Protein AF-A0A354GS03-F1 (afdb_monomer_lite)

Secondary structure (DSSP, 8-state):
-----S----------HHHHHHHHHHHHHTT--S-----HHHHGGG--S--EEEEETT--HHHHHHHHHHHHHTTS---EEEEESSS-TTS---EEE-GGGHHHHHHHHTT--

Structure (mmCIF, N/CA/C/O backbone):
data_AF-A0A354GS03-F1
#
_entry.id   AF-A0A354GS03-F1
#
loop_
_atom_site.group_PDB
_atom_site.id
_atom_site.type_symbol
_atom_site.label_atom_id
_atom_site.label_alt_id
_atom_site.label_comp_id
_atom_site.label_asym_id
_atom_site.label_entity_id
_atom_site.label_seq_id
_atom_site.pdbx_PDB_ins_code
_atom_site.Cartn_x
_atom_site.Cartn_y
_atom_site.Cartn_z
_atom_site.occupancy
_atom_site.B_iso_or_equiv
_atom_site.auth_seq_id
_atom_site.auth_comp_id
_atom_site.auth_asym_id
_atom_s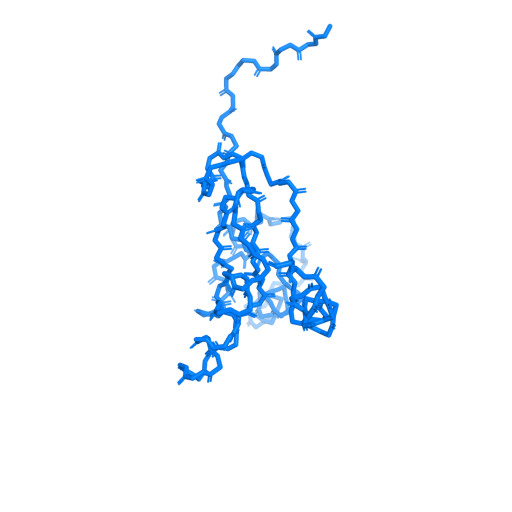ite.auth_atom_id
_atom_site.pdbx_PDB_model_num
ATOM 1 N N . MET A 1 1 ? -1.375 31.435 1.909 1.00 41.62 1 MET A N 1
ATOM 2 C CA . MET A 1 1 ? -1.600 29.984 1.756 1.00 41.62 1 MET A CA 1
ATOM 3 C C . MET A 1 1 ? -1.953 29.763 0.294 1.00 41.62 1 MET A C 1
ATOM 5 O O . MET A 1 1 ? -3.015 30.203 -0.122 1.00 41.62 1 MET A O 1
ATOM 9 N N . VAL A 1 2 ? -1.011 29.288 -0.523 1.00 39.44 2 VAL A N 1
ATOM 10 C CA . VAL A 1 2 ? -1.215 29.177 -1.978 1.00 39.44 2 VAL A CA 1
ATOM 11 C C . VAL A 1 2 ? -2.151 27.995 -2.232 1.00 39.44 2 VAL A C 1
ATOM 13 O O . VAL A 1 2 ? -1.784 26.856 -1.962 1.00 39.44 2 VAL A O 1
ATOM 16 N N . GLN A 1 3 ? -3.373 28.269 -2.694 1.00 43.19 3 GLN A N 1
ATOM 17 C CA . GLN A 1 3 ? -4.252 27.242 -3.247 1.00 43.19 3 GLN A CA 1
ATOM 18 C C . GLN A 1 3 ? -3.763 26.924 -4.660 1.00 43.19 3 GLN A C 1
ATOM 20 O O . GLN A 1 3 ? -3.935 27.725 -5.577 1.00 43.19 3 GLN A O 1
ATOM 25 N N . PHE A 1 4 ? -3.147 25.758 -4.834 1.00 51.06 4 PHE A N 1
ATOM 26 C CA . PHE A 1 4 ? -2.929 25.175 -6.153 1.00 51.06 4 PHE A CA 1
ATOM 27 C C . PHE A 1 4 ? -4.285 24.690 -6.681 1.00 51.06 4 PHE A C 1
ATOM 29 O O . PHE A 1 4 ? -4.730 23.589 -6.376 1.00 51.06 4 PHE A O 1
ATOM 36 N N . SER A 1 5 ? -4.989 25.560 -7.403 1.00 55.16 5 SER A N 1
ATOM 37 C CA . SER A 1 5 ? -6.227 25.210 -8.097 1.00 55.16 5 SER A CA 1
ATOM 38 C C . SER A 1 5 ? -5.869 24.624 -9.464 1.00 55.16 5 SER A C 1
ATOM 40 O O . SER A 1 5 ? -5.284 25.329 -10.285 1.00 55.16 5 SER A O 1
ATOM 42 N N . GLY A 1 6 ? -6.177 23.341 -9.693 1.00 60.47 6 GLY A N 1
ATOM 43 C CA . GLY A 1 6 ? -6.127 22.726 -11.028 1.00 60.47 6 GLY A CA 1
ATOM 44 C C . GLY A 1 6 ? -5.509 21.328 -11.145 1.00 60.47 6 GLY A C 1
ATOM 45 O O . GLY A 1 6 ? -5.581 20.762 -12.230 1.00 60.47 6 GLY A O 1
ATOM 46 N N . PHE A 1 7 ? -4.931 20.749 -10.086 1.00 65.06 7 PHE A N 1
ATOM 47 C CA . PHE A 1 7 ? -4.342 19.402 -10.151 1.00 65.06 7 PHE A CA 1
ATOM 48 C C . PHE A 1 7 ? -5.129 18.416 -9.281 1.00 65.06 7 PHE A C 1
ATOM 50 O O . PHE A 1 7 ? -5.224 18.592 -8.066 1.00 65.06 7 PHE A O 1
ATOM 57 N N . THR A 1 8 ? -5.702 17.381 -9.897 1.00 70.12 8 THR A N 1
ATOM 58 C CA . THR A 1 8 ? -6.274 16.239 -9.173 1.00 70.12 8 THR A CA 1
ATOM 59 C C . THR A 1 8 ? -5.141 15.270 -8.858 1.00 70.12 8 THR A C 1
ATOM 61 O O . THR A 1 8 ? -4.509 14.740 -9.767 1.00 70.12 8 THR A O 1
ATOM 64 N N . ILE A 1 9 ? -4.864 15.049 -7.574 1.00 76.38 9 ILE A N 1
ATOM 65 C CA . ILE A 1 9 ? -3.932 14.005 -7.137 1.00 76.38 9 ILE A CA 1
ATOM 66 C C . ILE A 1 9 ? -4.661 12.671 -7.271 1.00 76.38 9 ILE A C 1
ATOM 68 O O . ILE A 1 9 ? -5.765 12.536 -6.754 1.00 76.38 9 ILE A O 1
ATOM 72 N N . ILE A 1 10 ? -4.066 11.709 -7.975 1.00 88.62 10 ILE A N 1
ATOM 73 C CA . ILE A 1 10 ? -4.589 10.348 -8.107 1.00 88.62 10 ILE A CA 1
ATOM 74 C C . ILE A 1 10 ? -3.474 9.380 -7.741 1.00 88.62 10 ILE A C 1
ATOM 76 O O . ILE A 1 10 ? -2.367 9.462 -8.274 1.00 88.62 10 ILE A O 1
ATOM 80 N N . LEU A 1 11 ? -3.775 8.455 -6.838 1.00 90.25 11 LEU A N 1
ATOM 81 C CA . LEU A 1 11 ? -2.915 7.326 -6.547 1.00 90.25 11 LEU A CA 1
ATOM 82 C C . LEU A 1 11 ? -3.013 6.308 -7.682 1.00 90.25 11 LEU A C 1
ATOM 84 O O . LEU A 1 11 ? -4.067 5.716 -7.902 1.00 90.25 11 LEU A O 1
ATOM 88 N N . ILE A 1 12 ? -1.907 6.130 -8.399 1.00 89.31 12 ILE A N 1
ATOM 89 C CA . ILE A 1 12 ? -1.832 5.269 -9.587 1.00 89.31 12 ILE A CA 1
ATOM 90 C C . ILE A 1 12 ? -1.182 3.907 -9.314 1.00 89.31 12 ILE A C 1
ATOM 92 O O . ILE A 1 12 ? -1.275 3.019 -10.153 1.00 89.31 12 ILE A O 1
ATOM 96 N N . GLY A 1 13 ? -0.542 3.719 -8.156 1.00 89.19 13 GLY A N 1
ATOM 97 C CA . GLY A 1 13 ? 0.109 2.457 -7.810 1.00 89.19 13 GLY A CA 1
ATOM 98 C C . GLY A 1 13 ? 1.058 2.565 -6.620 1.00 89.19 13 GLY A C 1
ATOM 99 O O . GLY A 1 13 ? 1.109 3.591 -5.936 1.00 89.19 13 GLY A O 1
ATOM 100 N N . LEU A 1 14 ? 1.817 1.490 -6.395 1.00 91.50 14 LEU A N 1
ATOM 101 C CA . LEU A 1 14 ? 2.845 1.389 -5.362 1.00 91.50 14 LEU A CA 1
ATOM 102 C C . LEU A 1 14 ? 4.188 1.096 -6.035 1.00 91.50 14 LEU A C 1
ATOM 104 O O . LEU A 1 14 ? 4.423 -0.015 -6.496 1.00 91.50 14 LEU A O 1
ATOM 108 N N . LEU A 1 15 ? 5.084 2.082 -6.064 1.00 92.25 15 LEU A N 1
ATOM 109 C CA . LEU A 1 15 ? 6.417 1.886 -6.626 1.00 92.25 15 LEU A CA 1
ATOM 110 C C . LEU A 1 15 ? 7.299 1.121 -5.632 1.00 92.25 15 LEU A C 1
ATOM 112 O O . LEU A 1 15 ? 7.614 1.633 -4.556 1.00 92.25 15 LEU A O 1
ATOM 116 N N . THR A 1 16 ? 7.707 -0.095 -5.996 1.00 91.38 16 THR A N 1
ATOM 117 C CA . THR A 1 16 ? 8.513 -0.971 -5.131 1.00 91.38 16 THR A CA 1
ATOM 118 C C . THR A 1 16 ? 9.909 -1.197 -5.690 1.00 91.38 16 THR A C 1
ATOM 120 O O . THR A 1 16 ? 10.151 -1.034 -6.885 1.00 91.38 16 THR A O 1
ATOM 123 N N . GLY A 1 17 ? 10.843 -1.608 -4.825 1.00 92.00 17 GLY A N 1
ATOM 124 C CA . GLY A 1 17 ? 12.192 -1.984 -5.258 1.00 92.00 17 GLY A CA 1
ATOM 125 C C . GLY A 1 17 ? 12.186 -3.123 -6.280 1.00 92.00 17 GLY A C 1
ATOM 126 O O . GLY A 1 17 ? 12.992 -3.113 -7.202 1.00 92.00 17 GLY A O 1
ATOM 127 N N . GLU A 1 18 ? 11.237 -4.054 -6.161 1.00 91.25 18 GLU A N 1
ATOM 128 C CA . GLU A 1 18 ? 11.016 -5.116 -7.144 1.00 91.25 18 GLU A CA 1
ATOM 129 C C . GLU A 1 18 ? 10.562 -4.558 -8.496 1.00 91.25 18 GLU A C 1
ATOM 131 O O . GLU A 1 18 ? 11.182 -4.869 -9.506 1.00 91.25 18 GLU A O 1
ATOM 136 N N . THR A 1 19 ? 9.575 -3.655 -8.516 1.00 92.44 19 THR A N 1
ATOM 137 C CA . THR A 1 19 ? 9.115 -2.990 -9.752 1.00 92.44 19 THR A CA 1
ATOM 138 C C . THR A 1 19 ? 10.267 -2.257 -10.445 1.00 92.44 19 THR A C 1
ATOM 140 O O . THR A 1 19 ? 10.472 -2.391 -11.649 1.00 92.44 19 THR A O 1
ATOM 143 N N . ILE A 1 20 ? 11.078 -1.526 -9.671 1.00 93.19 20 ILE A N 1
ATOM 144 C CA . ILE A 1 20 ? 12.268 -0.835 -10.184 1.00 93.19 20 ILE A CA 1
ATOM 145 C C . ILE A 1 20 ? 13.290 -1.842 -10.729 1.00 93.19 20 ILE A C 1
ATOM 147 O O . ILE A 1 20 ? 13.869 -1.609 -11.786 1.00 93.19 20 ILE A O 1
ATOM 151 N N . ALA A 1 21 ? 13.522 -2.960 -10.040 1.00 92.62 21 ALA A N 1
ATOM 152 C CA . ALA A 1 21 ? 14.459 -3.984 -10.493 1.00 92.62 21 ALA A CA 1
ATOM 153 C C . ALA A 1 21 ? 13.999 -4.656 -11.796 1.00 92.62 21 ALA A C 1
ATOM 155 O O . ALA A 1 21 ? 14.816 -4.860 -12.692 1.00 92.62 21 ALA A O 1
ATOM 156 N N . GLN A 1 22 ? 12.704 -4.958 -11.925 1.00 91.56 22 GLN A N 1
ATOM 157 C CA . GLN A 1 22 ? 12.121 -5.548 -13.132 1.00 91.56 22 GLN A CA 1
ATOM 158 C C . GLN A 1 22 ? 12.182 -4.586 -14.322 1.00 91.56 22 GLN A C 1
ATOM 160 O O . GLN A 1 22 ? 12.608 -4.974 -15.410 1.00 91.56 22 GLN A O 1
ATOM 165 N N . TRP A 1 23 ? 11.845 -3.314 -14.103 1.00 92.12 23 TRP A N 1
ATOM 166 C CA . TRP A 1 23 ? 12.028 -2.260 -15.099 1.00 92.12 23 TRP A CA 1
ATOM 167 C C . TRP A 1 23 ? 13.496 -2.119 -15.525 1.00 92.12 23 TRP A C 1
ATOM 169 O O . TRP A 1 23 ? 13.802 -2.081 -16.718 1.00 92.12 23 TRP A O 1
ATOM 179 N N . LEU A 1 24 ? 14.426 -2.105 -14.563 1.00 91.56 24 LEU A N 1
ATOM 180 C CA . LEU A 1 24 ? 15.856 -1.991 -14.844 1.00 91.56 24 LEU A CA 1
ATOM 181 C C . LEU A 1 24 ? 16.360 -3.181 -15.669 1.00 91.56 24 LEU A C 1
ATOM 183 O O . LEU A 1 24 ? 17.088 -2.984 -16.640 1.00 91.56 24 LEU A O 1
ATOM 187 N N . ALA A 1 25 ? 15.951 -4.402 -15.315 1.00 90.56 25 ALA A N 1
ATOM 188 C CA . ALA A 1 25 ? 16.296 -5.609 -16.058 1.00 90.56 25 ALA A CA 1
ATOM 189 C C . ALA A 1 25 ? 15.795 -5.539 -17.510 1.00 90.56 25 ALA A C 1
ATOM 191 O O . ALA A 1 25 ? 16.581 -5.735 -18.436 1.00 90.56 25 ALA A O 1
ATOM 192 N N . ALA A 1 26 ? 14.531 -5.153 -17.717 1.00 89.06 26 ALA A N 1
ATOM 193 C CA . ALA A 1 26 ? 13.956 -4.995 -19.053 1.00 89.06 26 ALA A CA 1
ATOM 194 C C . ALA A 1 26 ? 14.704 -3.946 -19.899 1.00 89.06 26 ALA A C 1
ATOM 196 O O . ALA A 1 26 ? 14.880 -4.119 -21.107 1.00 89.06 26 ALA A O 1
ATOM 197 N N . ARG A 1 27 ? 15.181 -2.864 -19.271 1.00 86.62 27 ARG A N 1
ATOM 198 C CA . ARG A 1 27 ? 15.915 -1.793 -19.960 1.00 86.62 27 ARG A CA 1
ATOM 199 C C . ARG A 1 27 ? 17.333 -2.213 -20.356 1.00 86.62 27 ARG A C 1
ATOM 201 O O . ARG A 1 27 ? 17.795 -1.855 -21.441 1.00 86.62 27 ARG A O 1
ATOM 208 N N . LEU A 1 28 ? 18.002 -2.992 -19.505 1.00 85.75 28 LEU A N 1
ATOM 209 C CA . LEU A 1 28 ? 19.330 -3.545 -19.782 1.00 85.75 28 LEU A CA 1
ATOM 210 C C . LEU A 1 28 ? 19.291 -4.592 -20.906 1.00 85.75 28 LEU A C 1
ATOM 212 O O . LEU A 1 28 ? 20.146 -4.551 -21.791 1.00 85.75 28 LEU A O 1
ATOM 216 N N . ASP A 1 29 ? 18.274 -5.457 -20.929 1.00 83.38 29 ASP A N 1
ATOM 217 C CA . ASP A 1 29 ? 18.068 -6.433 -22.011 1.00 83.38 29 ASP A CA 1
ATOM 218 C C . ASP A 1 29 ? 17.802 -5.755 -23.368 1.00 83.38 29 ASP A C 1
ATOM 220 O O . ASP A 1 29 ? 18.200 -6.263 -24.417 1.00 83.38 29 ASP A O 1
ATOM 224 N N . GLY A 1 30 ? 17.192 -4.565 -23.358 1.00 76.81 30 GLY A N 1
ATOM 225 C CA . GLY A 1 30 ? 16.966 -3.740 -24.548 1.00 76.81 30 GLY A CA 1
ATOM 226 C C . GLY A 1 30 ? 18.222 -3.078 -25.134 1.00 76.81 30 GLY A C 1
ATOM 227 O O . GLY A 1 30 ? 18.124 -2.407 -26.162 1.00 76.81 30 GLY A O 1
ATOM 228 N N . GLY A 1 31 ? 19.398 -3.232 -24.509 1.00 67.44 31 GLY A N 1
ATOM 229 C CA . GLY A 1 31 ? 20.666 -2.680 -25.001 1.00 67.44 31 GLY A CA 1
ATOM 230 C C . GLY A 1 31 ? 20.821 -1.165 -24.816 1.00 67.44 31 GLY A C 1
ATOM 231 O O . GLY A 1 31 ? 21.689 -0.549 -25.440 1.00 67.44 31 GLY A O 1
ATOM 232 N N . VAL A 1 32 ? 19.999 -0.546 -23.965 1.00 63.44 32 VAL A N 1
ATOM 233 C CA . VAL A 1 32 ? 20.077 0.889 -23.673 1.00 63.44 32 VAL A CA 1
ATOM 234 C C . VAL A 1 32 ? 21.220 1.127 -22.681 1.00 63.44 32 VAL A C 1
ATOM 236 O O . VAL A 1 32 ? 21.080 0.937 -21.479 1.00 63.44 32 VAL A O 1
ATOM 239 N N . GLY A 1 33 ? 22.388 1.521 -23.196 1.00 61.66 33 GLY A N 1
ATOM 240 C CA . GLY A 1 33 ? 23.614 1.709 -22.405 1.00 61.66 33 GLY A CA 1
ATOM 241 C C . GLY A 1 33 ? 23.635 2.936 -21.479 1.00 61.66 33 GLY A C 1
ATOM 242 O O . GLY A 1 33 ? 24.598 3.102 -20.733 1.00 61.66 33 GLY A O 1
ATOM 243 N N . ILE A 1 34 ? 22.611 3.799 -21.516 1.00 63.03 34 ILE A N 1
ATOM 244 C CA . ILE A 1 34 ? 22.480 4.984 -20.654 1.00 63.03 34 ILE A CA 1
ATOM 245 C C . ILE A 1 34 ? 21.075 4.992 -20.049 1.00 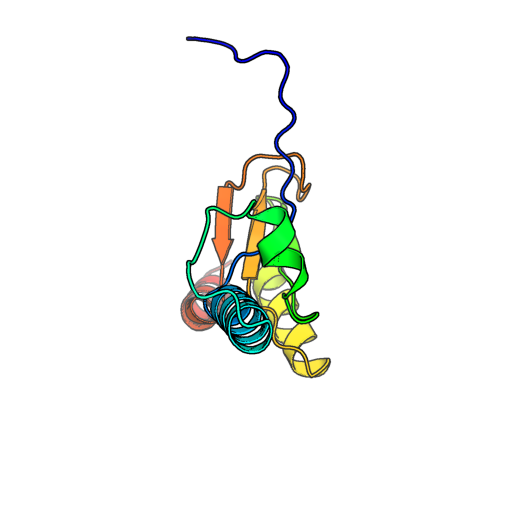63.03 34 ILE A C 1
ATOM 247 O O . ILE A 1 34 ? 20.085 5.038 -20.774 1.00 63.03 34 ILE A O 1
ATOM 251 N N . LEU A 1 35 ? 20.982 4.951 -18.718 1.00 67.81 35 LEU A N 1
ATOM 252 C CA . LEU A 1 35 ? 19.710 5.101 -18.017 1.00 67.81 35 LEU A CA 1
ATOM 253 C C . LEU A 1 35 ? 19.263 6.568 -18.121 1.00 67.81 35 LEU A C 1
ATOM 255 O O . LEU A 1 35 ? 19.830 7.440 -17.463 1.00 67.81 35 LEU A O 1
ATOM 259 N N . GLU A 1 36 ? 18.288 6.843 -18.980 1.00 76.06 36 GLU A N 1
ATOM 260 C CA . GLU A 1 36 ? 17.630 8.150 -19.057 1.00 76.06 36 GLU A CA 1
ATOM 261 C C . GLU A 1 36 ? 16.502 8.255 -18.022 1.00 76.06 36 GLU A C 1
ATOM 263 O O . GLU A 1 36 ? 15.997 7.237 -17.527 1.00 76.06 36 GLU A O 1
ATOM 268 N N . GLU A 1 37 ? 16.113 9.495 -17.707 1.00 85.12 37 GLU A N 1
ATOM 269 C CA . GLU A 1 37 ? 14.945 9.791 -16.875 1.00 85.12 37 GLU A CA 1
ATOM 270 C C . GLU A 1 37 ? 13.705 9.079 -17.431 1.00 85.12 37 GLU A C 1
ATOM 272 O O . GLU A 1 37 ? 13.449 9.101 -18.634 1.00 85.12 37 GLU A O 1
ATOM 277 N N . GLU A 1 38 ? 12.933 8.444 -16.550 1.00 89.31 38 GLU A N 1
ATOM 278 C CA . GLU A 1 38 ? 11.712 7.732 -16.917 1.00 89.31 38 GLU A CA 1
ATOM 279 C C . GLU A 1 38 ? 10.548 8.222 -16.059 1.00 89.31 38 GLU A C 1
ATOM 281 O O . GLU A 1 38 ? 10.693 8.339 -14.834 1.00 89.31 38 GLU A O 1
ATOM 286 N N . PRO A 1 39 ? 9.383 8.489 -16.664 1.00 91.81 39 PRO A N 1
ATOM 287 C CA . PRO A 1 39 ? 8.165 8.736 -15.915 1.00 91.81 39 PRO A CA 1
ATOM 288 C C . PRO A 1 39 ? 7.825 7.555 -14.990 1.00 91.81 39 PRO A C 1
ATOM 290 O O . PRO A 1 39 ? 7.882 6.391 -15.385 1.00 91.81 39 PRO A O 1
ATOM 293 N N . VAL A 1 40 ? 7.457 7.840 -13.736 1.00 91.31 40 VAL A N 1
ATOM 294 C CA . VAL A 1 40 ? 7.155 6.797 -12.733 1.00 91.31 40 VAL A CA 1
ATOM 295 C C . VAL A 1 40 ? 5.997 5.899 -13.171 1.00 91.31 40 VAL A C 1
ATOM 297 O O . VAL A 1 40 ? 6.016 4.703 -12.900 1.00 91.31 40 VAL A O 1
ATOM 300 N N . ASP A 1 41 ? 5.007 6.448 -13.870 1.00 91.12 41 ASP A N 1
ATOM 301 C CA . ASP A 1 41 ? 3.892 5.691 -14.44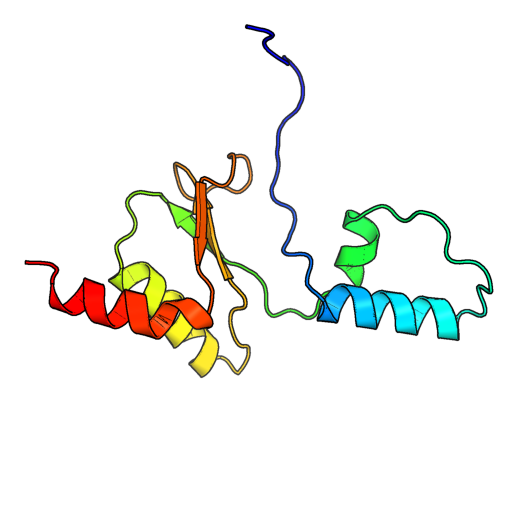3 1.00 91.12 41 ASP A CA 1
ATOM 302 C C . ASP A 1 41 ? 4.348 4.663 -15.487 1.00 91.12 41 ASP A C 1
ATOM 304 O O . ASP A 1 41 ? 3.759 3.591 -15.557 1.00 91.12 41 ASP A O 1
ATOM 308 N N . LYS A 1 42 ? 5.435 4.930 -16.223 1.00 92.44 42 LYS A N 1
ATOM 309 C CA . LYS A 1 42 ? 6.074 3.951 -17.118 1.00 92.44 42 LYS A CA 1
ATOM 310 C C . LYS A 1 42 ? 6.848 2.881 -16.373 1.00 92.44 42 LYS A C 1
ATOM 312 O O . LYS A 1 42 ? 6.766 1.711 -16.730 1.00 92.44 42 LYS A O 1
ATOM 317 N N . VAL A 1 43 ? 7.531 3.244 -15.290 1.00 92.75 43 VAL A N 1
ATOM 318 C CA . VAL A 1 43 ? 8.181 2.254 -14.415 1.00 92.75 43 VAL A CA 1
ATOM 319 C C . VAL A 1 43 ? 7.141 1.307 -13.798 1.00 92.75 43 VAL A C 1
ATOM 321 O O . VAL A 1 43 ? 7.377 0.104 -13.720 1.00 92.75 43 VAL A O 1
ATOM 324 N N . LEU A 1 44 ? 5.968 1.823 -13.416 1.00 92.12 44 LEU A N 1
ATOM 325 C CA . LEU A 1 44 ? 4.869 1.040 -12.839 1.00 92.12 44 LEU A CA 1
ATOM 326 C C . LEU A 1 44 ? 4.257 0.007 -13.802 1.00 92.12 44 LEU A C 1
ATOM 328 O O . LEU A 1 44 ? 3.638 -0.943 -13.331 1.00 92.12 44 LEU A O 1
ATOM 332 N N . GLU A 1 45 ? 4.457 0.127 -15.119 1.00 91.69 45 GLU A N 1
ATOM 333 C CA . GLU A 1 45 ? 4.022 -0.896 -16.089 1.00 91.69 45 GLU A CA 1
ATOM 334 C C . GLU A 1 45 ? 4.732 -2.250 -15.870 1.00 91.69 45 GLU A C 1
ATOM 336 O O . GLU A 1 45 ? 4.245 -3.281 -16.329 1.00 91.69 45 GLU A O 1
ATOM 341 N N . HIS A 1 46 ? 5.846 -2.264 -15.126 1.00 91.06 46 HIS A N 1
ATOM 342 C CA . HIS A 1 46 ? 6.596 -3.465 -14.747 1.00 91.06 46 HIS A CA 1
ATOM 343 C C . HIS A 1 46 ? 6.183 -4.048 -13.388 1.00 91.06 46 HIS A C 1
ATOM 345 O O . HIS A 1 46 ? 6.893 -4.883 -12.846 1.00 91.06 46 HIS A O 1
ATOM 351 N N . GLN A 1 47 ? 5.090 -3.590 -12.781 1.00 86.94 47 GLN A N 1
ATOM 352 C CA . GLN A 1 47 ? 4.643 -4.118 -11.495 1.00 86.94 47 GLN A CA 1
ATOM 353 C C . GLN A 1 47 ? 3.888 -5.450 -11.675 1.00 86.94 47 GLN A C 1
ATOM 355 O O . GLN A 1 47 ? 2.937 -5.534 -12.452 1.00 86.94 47 GLN A O 1
ATOM 360 N N . GLU A 1 48 ? 4.241 -6.482 -10.902 1.00 75.69 48 GLU A N 1
ATOM 361 C CA . GLU A 1 48 ? 3.444 -7.715 -10.817 1.00 75.69 48 GLU A CA 1
ATOM 362 C C . GLU A 1 48 ? 2.126 -7.499 -10.042 1.00 75.69 48 GLU A C 1
ATOM 364 O O . GLU A 1 48 ? 2.059 -6.698 -9.110 1.00 75.69 48 GLU A O 1
ATOM 369 N N . GLU A 1 49 ? 1.064 -8.239 -10.399 1.00 67.06 49 GLU A N 1
ATOM 370 C CA . GLU A 1 49 ? -0.347 -8.031 -9.988 1.00 67.06 49 GLU A CA 1
ATOM 371 C C . GLU A 1 49 ? -0.671 -8.135 -8.470 1.00 67.06 49 GLU A C 1
ATOM 373 O O . GLU A 1 49 ? -1.839 -8.221 -8.080 1.00 67.06 49 GLU A O 1
ATOM 378 N N . ALA A 1 50 ? 0.314 -8.111 -7.574 1.00 60.53 50 ALA A N 1
ATOM 379 C CA . ALA A 1 50 ? 0.100 -7.945 -6.140 1.00 60.53 50 ALA A CA 1
ATOM 380 C C . ALA A 1 50 ? 0.188 -6.454 -5.765 1.00 60.53 50 ALA A C 1
ATOM 382 O O . ALA A 1 50 ? 1.263 -5.917 -5.504 1.00 60.53 50 ALA A O 1
ATOM 383 N N . GLY A 1 51 ? -0.959 -5.773 -5.794 1.00 78.44 51 GLY A N 1
ATOM 384 C CA . GLY A 1 51 ? -1.063 -4.325 -5.597 1.00 78.44 51 GLY A CA 1
ATOM 385 C C . GLY A 1 51 ? -1.129 -3.857 -4.139 1.00 78.44 51 GLY A C 1
ATOM 386 O O . GLY A 1 51 ? -0.888 -4.603 -3.189 1.00 78.44 51 GLY A O 1
ATOM 387 N N . CYS A 1 52 ? -1.486 -2.582 -3.984 1.00 90.38 52 CYS A N 1
ATOM 388 C CA . CYS A 1 52 ? -1.958 -1.994 -2.736 1.00 90.38 52 CYS A CA 1
ATOM 389 C C . CYS A 1 52 ? -3.490 -1.876 -2.745 1.00 90.38 52 CYS A C 1
ATOM 391 O O . CYS A 1 52 ? -4.091 -1.711 -3.806 1.00 90.38 52 CYS A O 1
ATOM 393 N N . VAL A 1 53 ? -4.119 -1.882 -1.573 1.00 94.00 53 VAL A N 1
ATOM 394 C CA . VAL A 1 53 ? -5.5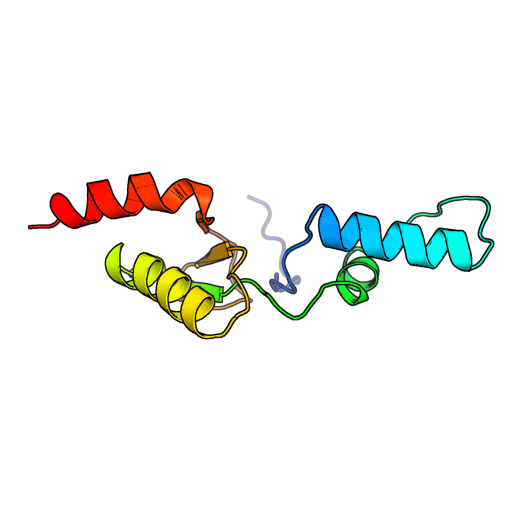58 -1.589 -1.421 1.00 94.00 53 VAL A CA 1
ATOM 395 C C . VAL A 1 53 ? -5.764 -0.295 -0.647 1.00 94.00 53 VAL A C 1
ATOM 397 O O . VAL A 1 53 ? -4.897 0.112 0.122 1.00 94.00 53 VAL A O 1
ATOM 400 N N . LEU A 1 54 ? -6.913 0.349 -0.837 1.00 95.94 54 LEU A N 1
ATOM 401 C CA . LEU A 1 54 ? -7.262 1.598 -0.164 1.00 95.94 54 LEU A CA 1
ATOM 402 C C . LEU A 1 54 ? -8.283 1.346 0.945 1.00 95.94 54 LEU A C 1
ATOM 404 O O . LEU A 1 54 ? -9.277 0.657 0.728 1.00 95.94 54 LEU A O 1
ATOM 408 N N . LEU A 1 55 ? -8.055 1.940 2.115 1.00 97.75 55 LEU A N 1
ATOM 409 C CA . LEU A 1 55 ? -9.017 1.983 3.215 1.00 97.75 55 LEU A CA 1
ATOM 410 C C . LEU A 1 55 ? -9.285 3.429 3.641 1.00 97.75 55 LEU A C 1
ATOM 412 O O . LEU A 1 55 ? -8.414 4.296 3.574 1.00 97.75 55 LEU A O 1
ATOM 416 N N . ALA A 1 56 ? -10.503 3.690 4.112 1.00 97.88 56 ALA A N 1
ATOM 417 C CA . ALA A 1 56 ? -10.841 4.963 4.735 1.00 97.88 56 ALA A CA 1
ATOM 418 C C . ALA A 1 56 ? -10.171 5.090 6.109 1.00 97.88 56 ALA A C 1
ATOM 420 O O . ALA A 1 56 ? -9.969 4.099 6.805 1.00 97.88 56 ALA A O 1
ATOM 421 N N . LYS A 1 57 ? -9.933 6.320 6.569 1.00 97.00 57 LYS A N 1
ATOM 422 C CA . LYS A 1 57 ? -9.407 6.597 7.920 1.00 97.00 57 LYS A CA 1
ATOM 423 C C . LYS A 1 57 ? -10.281 6.065 9.063 1.00 97.00 57 LYS A C 1
ATOM 425 O O . LYS A 1 57 ? -9.837 6.028 10.202 1.00 97.00 57 LYS A O 1
ATOM 430 N N . THR A 1 58 ? -11.542 5.750 8.774 1.00 97.00 58 THR A N 1
ATOM 431 C CA . THR A 1 58 ? -12.498 5.158 9.717 1.00 97.00 58 THR A CA 1
ATOM 432 C C . THR A 1 58 ? -12.428 3.632 9.749 1.00 97.00 58 THR A C 1
ATOM 434 O O . THR A 1 58 ? -13.171 3.027 10.515 1.00 97.00 58 THR A O 1
ATOM 437 N N . ALA A 1 59 ? -11.601 3.009 8.903 1.00 96.69 59 ALA A N 1
ATOM 438 C CA . ALA A 1 59 ? -11.367 1.574 8.940 1.00 96.69 59 ALA A CA 1
ATOM 439 C C . ALA A 1 59 ? -10.677 1.178 10.250 1.00 96.69 59 ALA A C 1
ATOM 441 O O . ALA A 1 59 ? -9.837 1.905 10.783 1.00 96.69 59 ALA A O 1
ATOM 442 N N . THR A 1 60 ? -11.052 0.012 10.758 1.00 95.88 60 THR A N 1
ATOM 443 C CA . THR A 1 60 ? -10.528 -0.546 12.004 1.00 95.88 60 THR A CA 1
ATOM 444 C C . THR A 1 60 ? -9.220 -1.296 11.771 1.00 95.88 60 THR A C 1
ATOM 446 O O . THR A 1 60 ? -8.855 -1.649 10.644 1.00 95.88 60 THR A O 1
ATOM 449 N N . VAL A 1 61 ? -8.526 -1.622 12.862 1.00 95.38 61 VAL A N 1
ATOM 450 C CA . VAL A 1 61 ? -7.355 -2.508 12.813 1.00 95.38 61 VAL A CA 1
ATOM 451 C C . VAL A 1 61 ? -7.722 -3.884 12.238 1.00 95.38 61 VAL A C 1
ATOM 453 O O . VAL A 1 61 ? -6.941 -4.467 11.480 1.00 95.38 61 VAL A O 1
ATOM 456 N N . PHE A 1 62 ? -8.925 -4.385 12.541 1.00 94.94 62 PHE A N 1
ATOM 457 C CA . PHE A 1 62 ? -9.442 -5.641 11.995 1.00 94.94 62 PHE A CA 1
ATOM 458 C C . PHE A 1 62 ? -9.637 -5.589 10.480 1.00 94.94 62 PHE A C 1
ATOM 460 O O . PHE A 1 62 ? -9.306 -6.560 9.799 1.00 94.94 62 PHE A O 1
ATOM 467 N N . ASP A 1 63 ? -10.113 -4.465 9.940 1.00 95.75 63 ASP A N 1
ATOM 468 C CA . ASP A 1 63 ? -10.255 -4.288 8.492 1.00 95.75 63 ASP A CA 1
ATOM 469 C C . ASP A 1 63 ? -8.897 -4.388 7.794 1.00 95.75 63 ASP A C 1
ATOM 471 O O . ASP A 1 63 ? -8.773 -5.102 6.801 1.00 95.75 63 ASP A O 1
ATOM 475 N N . GLY A 1 64 ? -7.865 -3.744 8.350 1.00 94.62 64 GLY A N 1
ATOM 476 C CA . GLY A 1 64 ? -6.494 -3.837 7.845 1.00 94.62 64 GLY A CA 1
ATOM 477 C C . GLY A 1 64 ? -5.942 -5.265 7.890 1.00 94.62 64 GLY A C 1
ATOM 478 O O . GLY A 1 64 ? -5.458 -5.771 6.878 1.00 94.62 64 GLY A O 1
ATOM 479 N N . LEU A 1 65 ? -6.066 -5.948 9.035 1.00 95.00 65 LEU A N 1
ATOM 480 C CA . LEU A 1 65 ? -5.635 -7.346 9.188 1.00 95.00 65 LEU A CA 1
ATOM 481 C C . LEU A 1 65 ? -6.337 -8.279 8.197 1.00 95.00 65 LEU A C 1
ATOM 483 O O . LEU A 1 65 ? -5.693 -9.148 7.612 1.00 95.00 65 LEU A O 1
ATOM 487 N N . LYS A 1 66 ? -7.636 -8.069 7.967 1.00 94.38 66 LYS A N 1
ATOM 488 C CA . LYS A 1 66 ? -8.422 -8.844 7.007 1.00 94.38 66 LYS A CA 1
ATOM 489 C C . LYS A 1 66 ? -7.894 -8.702 5.578 1.00 94.38 66 LYS A C 1
ATOM 491 O O . LYS A 1 66 ? -7.876 -9.699 4.865 1.00 94.38 66 LYS A O 1
ATOM 496 N N . GLN A 1 67 ? -7.438 -7.516 5.161 1.00 94.12 67 GLN A N 1
ATOM 497 C CA . GLN A 1 67 ? -6.857 -7.334 3.821 1.00 94.12 67 GLN A CA 1
ATOM 498 C C . GLN A 1 67 ? -5.602 -8.193 3.627 1.00 94.12 67 GLN A C 1
ATOM 500 O O . GLN A 1 67 ? -5.470 -8.894 2.622 1.00 94.12 67 GLN A O 1
ATOM 505 N N . PHE A 1 68 ? -4.698 -8.188 4.610 1.00 92.75 68 PHE A N 1
ATOM 506 C CA . PHE A 1 68 ? -3.495 -9.016 4.555 1.00 92.75 68 PHE A CA 1
ATOM 507 C C . PHE A 1 68 ? -3.832 -10.509 4.587 1.00 92.75 68 PHE A C 1
ATOM 509 O O . PHE A 1 68 ? -3.307 -11.261 3.767 1.00 92.75 68 PHE A O 1
ATOM 516 N N . ASP A 1 69 ? -4.752 -10.927 5.458 1.00 90.88 69 ASP A N 1
ATOM 517 C CA . ASP A 1 69 ? -5.202 -12.318 5.552 1.00 90.88 69 ASP A CA 1
ATOM 518 C C . ASP A 1 69 ? -5.797 -12.821 4.227 1.00 90.88 69 ASP A C 1
ATOM 520 O O . ASP A 1 69 ? -5.362 -13.839 3.690 1.00 90.88 69 ASP A O 1
ATOM 524 N N . GLN A 1 70 ? -6.722 -12.068 3.625 1.00 88.88 70 GLN A N 1
ATOM 525 C CA . GLN A 1 70 ? -7.334 -12.422 2.339 1.00 88.88 70 GLN A CA 1
ATOM 526 C C . GLN A 1 70 ? -6.299 -12.555 1.216 1.00 88.88 70 GLN A C 1
ATOM 528 O O . GLN A 1 70 ? -6.404 -13.457 0.382 1.00 88.88 70 GLN A O 1
ATOM 533 N N . SER A 1 71 ? -5.280 -11.696 1.210 1.00 85.12 71 SER A N 1
ATOM 534 C CA . SER A 1 71 ? -4.232 -11.737 0.191 1.00 85.12 71 SER A CA 1
ATOM 535 C C . SER A 1 71 ? -3.383 -13.010 0.268 1.00 85.12 71 SER A C 1
ATOM 537 O O . SER A 1 71 ? -3.161 -13.661 -0.755 1.00 85.12 71 SER A O 1
ATOM 539 N N . LEU A 1 72 ? -3.023 -13.453 1.480 1.00 81.88 72 LEU A N 1
ATOM 540 C CA . LEU A 1 72 ? -2.268 -14.691 1.693 1.00 81.88 72 LEU A CA 1
ATOM 541 C C . LEU A 1 72 ? -3.018 -15.912 1.148 1.00 81.88 72 LEU A C 1
ATOM 543 O O . LEU A 1 72 ? -2.414 -16.772 0.509 1.00 81.88 72 LEU A O 1
ATOM 547 N N . HIS A 1 73 ? -4.340 -15.957 1.328 1.00 78.56 73 HIS A N 1
ATOM 548 C CA . HIS A 1 73 ? -5.178 -17.048 0.825 1.00 78.56 73 HIS A CA 1
ATOM 549 C C . HIS A 1 73 ? -5.303 -17.070 -0.706 1.00 78.56 73 HIS A C 1
ATOM 551 O O . HIS A 1 73 ? -5.578 -18.121 -1.281 1.00 78.56 73 HIS A O 1
ATOM 557 N N . SER A 1 74 ? -5.089 -15.935 -1.378 1.00 77.12 74 SER A N 1
ATOM 558 C CA . SER A 1 74 ? -5.158 -15.822 -2.842 1.00 77.12 74 SER A CA 1
ATOM 559 C C . SER A 1 74 ? -3.851 -16.189 -3.562 1.00 77.12 74 SER A C 1
ATOM 561 O O . SER A 1 74 ? -3.806 -16.195 -4.790 1.00 77.12 74 SER A O 1
ATOM 563 N N . GLY A 1 75 ? -2.781 -16.494 -2.814 1.00 71.31 75 GLY A N 1
ATOM 564 C CA . GLY A 1 75 ? -1.451 -16.790 -3.360 1.00 71.31 75 GLY A CA 1
ATOM 565 C C . GLY A 1 75 ? -0.678 -15.557 -3.842 1.00 71.31 75 GLY A C 1
ATOM 566 O O . GLY A 1 75 ? 0.390 -15.702 -4.431 1.00 71.31 75 GLY A O 1
ATOM 567 N N . ARG A 1 76 ? -1.192 -14.348 -3.583 1.00 75.44 76 ARG A N 1
ATOM 568 C CA . ARG A 1 76 ? -0.562 -13.066 -3.924 1.00 75.44 76 ARG A CA 1
ATOM 569 C C . ARG A 1 76 ? -0.517 -12.185 -2.683 1.00 75.44 76 ARG A C 1
ATOM 571 O O . ARG A 1 76 ? -1.549 -11.713 -2.218 1.00 75.44 76 ARG A O 1
ATOM 578 N N . ALA A 1 77 ? 0.675 -11.984 -2.131 1.00 82.94 77 ALA A N 1
ATOM 579 C CA . ALA A 1 77 ? 0.839 -11.220 -0.900 1.00 82.94 77 ALA A CA 1
ATOM 580 C C . ALA A 1 77 ? 0.569 -9.727 -1.138 1.00 82.94 77 ALA A C 1
ATOM 582 O O . ALA A 1 77 ? 1.239 -9.093 -1.950 1.00 82.94 77 ALA A O 1
ATOM 583 N N . LEU A 1 78 ? -0.389 -9.154 -0.409 1.00 91.31 78 LEU A N 1
ATOM 584 C CA . LEU A 1 78 ? -0.665 -7.721 -0.443 1.00 91.31 78 LEU A CA 1
ATOM 585 C C . LEU A 1 78 ? 0.555 -6.942 0.052 1.00 91.31 78 LEU A C 1
ATOM 587 O O . LEU A 1 78 ? 1.018 -7.150 1.174 1.00 91.31 78 LEU A O 1
ATOM 591 N N . GLN A 1 79 ? 1.042 -6.012 -0.768 1.00 92.12 79 GLN A N 1
ATOM 592 C CA . GLN A 1 79 ? 2.247 -5.248 -0.441 1.00 92.12 79 GLN A CA 1
ATOM 593 C C . GLN A 1 79 ? 1.960 -4.106 0.534 1.00 92.12 79 GLN A C 1
ATOM 595 O O . GLN A 1 79 ? 2.788 -3.787 1.388 1.00 92.12 79 GLN A O 1
ATOM 600 N N . ALA A 1 80 ? 0.780 -3.492 0.420 1.00 94.50 80 ALA A N 1
ATOM 601 C CA . ALA A 1 80 ? 0.393 -2.384 1.275 1.00 94.50 80 ALA A CA 1
ATOM 602 C C . ALA A 1 80 ? -1.122 -2.173 1.352 1.00 94.50 80 ALA A C 1
ATOM 604 O O . ALA A 1 80 ? -1.864 -2.400 0.397 1.00 94.50 80 ALA A O 1
ATOM 605 N N . VAL A 1 81 ? -1.554 -1.622 2.478 1.00 96.38 81 VAL A N 1
ATOM 606 C CA . VAL A 1 81 ? -2.825 -0.923 2.636 1.00 96.38 81 VAL A CA 1
ATOM 607 C C . VAL A 1 81 ? -2.518 0.567 2.728 1.00 96.38 81 VAL A C 1
ATOM 609 O O . VAL A 1 81 ? -1.717 0.992 3.559 1.00 96.38 81 VAL A O 1
ATOM 612 N N . ILE A 1 82 ? -3.155 1.371 1.889 1.00 96.62 82 ILE A N 1
ATOM 613 C CA . ILE A 1 82 ? -3.025 2.825 1.888 1.00 96.62 82 ILE A CA 1
ATOM 614 C C . ILE A 1 82 ? -4.279 3.415 2.514 1.00 96.62 82 ILE A C 1
ATOM 616 O O . ILE A 1 82 ? -5.399 3.087 2.127 1.00 96.62 82 ILE A O 1
ATOM 620 N N . VAL A 1 83 ? -4.096 4.289 3.496 1.00 97.38 83 VAL A N 1
ATOM 621 C CA . VAL A 1 83 ? -5.204 4.934 4.196 1.00 97.38 83 VAL A CA 1
ATOM 622 C C . VAL A 1 83 ? -5.437 6.309 3.592 1.00 97.38 83 VAL A C 1
ATOM 624 O O . VAL A 1 83 ? -4.516 7.121 3.542 1.00 97.38 83 VAL A O 1
ATOM 627 N N . THR A 1 84 ? -6.662 6.595 3.166 1.00 96.62 84 THR A N 1
ATOM 628 C CA . THR A 1 84 ? -7.095 7.924 2.705 1.00 96.62 84 THR A CA 1
ATOM 629 C C . THR A 1 84 ? -8.299 8.411 3.512 1.00 96.62 84 THR A C 1
ATOM 631 O O . THR A 1 84 ? -8.745 7.753 4.455 1.00 96.62 84 THR A O 1
ATOM 634 N N . ALA A 1 85 ? -8.814 9.607 3.221 1.00 96.81 85 ALA A N 1
ATOM 635 C CA . ALA A 1 85 ? -9.891 10.190 4.017 1.00 96.81 85 ALA A CA 1
ATOM 636 C C . ALA A 1 85 ? -11.188 9.369 3.932 1.00 96.81 85 ALA A C 1
ATOM 638 O O . ALA A 1 85 ? -11.838 9.170 4.960 1.00 96.81 85 ALA A O 1
ATOM 639 N N . SER A 1 86 ? -11.527 8.867 2.745 1.00 96.75 86 SER A N 1
ATOM 640 C CA . SER A 1 86 ? -12.728 8.073 2.471 1.00 96.75 86 SER A CA 1
ATOM 641 C C . SER A 1 86 ? -12.451 6.749 1.747 1.00 96.75 86 SER A C 1
ATOM 643 O O . SER A 1 86 ? -13.392 6.029 1.424 1.00 96.75 86 SER A O 1
ATOM 645 N N . GLY A 1 87 ? -11.182 6.381 1.545 1.00 95.88 87 GLY A N 1
ATOM 646 C CA . GLY A 1 87 ? -10.797 5.162 0.825 1.00 95.88 87 GLY A CA 1
ATOM 647 C C . GLY A 1 87 ? -10.660 5.369 -0.684 1.00 95.88 87 GLY A C 1
ATOM 648 O O . GLY A 1 87 ? -10.571 4.395 -1.425 1.00 95.88 87 GLY A O 1
ATOM 649 N N . GLN A 1 88 ? -10.638 6.620 -1.153 1.00 95.19 88 GLN A N 1
ATOM 650 C CA . GLN A 1 88 ? -10.583 6.941 -2.576 1.00 95.19 88 GLN A CA 1
ATOM 651 C C . GLN A 1 88 ? -9.148 7.223 -3.046 1.00 95.19 88 GLN A C 1
ATOM 653 O O . GLN A 1 88 ? -8.379 7.846 -2.313 1.00 95.19 88 GLN A O 1
ATOM 658 N N . PRO A 1 89 ? -8.782 6.832 -4.281 1.00 92.94 89 PRO A N 1
ATOM 659 C CA . PRO A 1 89 ? -7.451 7.081 -4.841 1.00 92.94 89 PRO A CA 1
ATOM 660 C C . P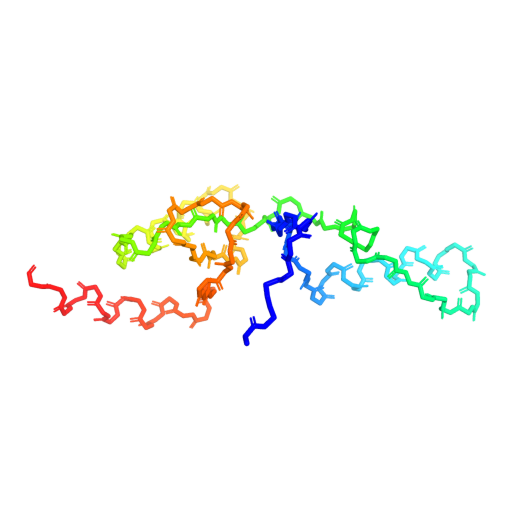RO A 1 89 ? -7.218 8.552 -5.199 1.00 92.94 89 PRO A C 1
ATOM 662 O O . PRO A 1 89 ? -6.075 8.980 -5.299 1.00 92.94 89 PRO A O 1
ATOM 665 N N . SER A 1 90 ? -8.280 9.339 -5.398 1.00 94.19 90 SER A N 1
ATOM 666 C CA . SER A 1 90 ? -8.196 10.771 -5.718 1.00 94.19 90 SER A CA 1
ATOM 667 C C . SER A 1 90 ? -7.946 11.664 -4.494 1.00 94.19 90 SER A C 1
ATOM 669 O O . SER A 1 90 ? -8.141 12.879 -4.545 1.00 94.19 90 SER A O 1
ATOM 671 N N . GLU A 1 91 ? -7.619 11.057 -3.357 1.00 93.44 91 GLU A N 1
ATOM 672 C CA . GLU A 1 91 ? -7.378 11.726 -2.088 1.00 93.44 91 GLU A CA 1
ATOM 673 C C . GLU A 1 91 ? -5.910 11.596 -1.702 1.00 93.44 91 GLU A C 1
ATOM 675 O O . GLU A 1 91 ? -5.253 10.599 -2.001 1.00 93.44 91 GLU A O 1
ATOM 680 N N . THR A 1 92 ? -5.400 12.586 -0.973 1.00 91.94 92 THR A N 1
ATOM 681 C CA . THR A 1 92 ? -4.056 12.510 -0.405 1.00 91.94 92 THR A CA 1
ATOM 682 C C . THR A 1 92 ? -3.947 11.306 0.541 1.00 91.94 92 THR A C 1
ATOM 684 O O . THR A 1 92 ? -4.752 11.203 1.476 1.00 91.94 92 THR A O 1
ATOM 687 N N . PRO A 1 93 ? -2.943 10.428 0.361 1.00 94.31 93 PRO A N 1
ATOM 688 C CA . PRO A 1 93 ? -2.636 9.376 1.320 1.00 94.31 93 PRO A CA 1
ATOM 689 C C . PRO A 1 93 ? -2.354 9.958 2.704 1.00 94.31 93 PRO A C 1
ATOM 691 O O . PRO A 1 93 ? -1.532 10.858 2.865 1.00 94.31 93 PRO A O 1
ATOM 694 N N . LEU A 1 94 ? -3.047 9.433 3.707 1.00 96.44 94 LEU A N 1
ATOM 695 C CA . LEU A 1 94 ? -2.846 9.765 5.115 1.00 96.44 94 LEU A CA 1
ATOM 696 C C . LEU A 1 94 ? -1.761 8.891 5.747 1.00 96.44 94 LEU A C 1
ATOM 698 O O . LEU A 1 94 ? -1.109 9.310 6.698 1.00 96.44 94 LEU A O 1
ATOM 702 N N . GLY A 1 95 ? -1.575 7.678 5.227 1.00 95.25 95 GLY A N 1
ATOM 703 C CA . GLY A 1 95 ? -0.575 6.740 5.711 1.00 95.25 95 GLY A CA 1
ATOM 704 C C . GLY A 1 95 ? -0.552 5.448 4.906 1.00 95.25 95 GLY A C 1
ATOM 705 O O . GLY A 1 95 ? -1.407 5.209 4.051 1.00 95.25 95 GLY A O 1
ATOM 706 N N . ILE A 1 96 ? 0.438 4.617 5.207 1.00 95.94 96 ILE A N 1
ATOM 707 C CA . ILE A 1 96 ? 0.638 3.295 4.620 1.00 95.94 96 ILE A CA 1
ATOM 708 C C . ILE A 1 96 ? 0.834 2.284 5.745 1.00 95.94 96 ILE A C 1
ATOM 710 O O . ILE A 1 96 ? 1.460 2.585 6.759 1.00 95.94 96 ILE A O 1
ATOM 714 N N . VAL A 1 97 ? 0.280 1.096 5.552 1.00 96.19 97 VAL A N 1
ATOM 715 C CA . VAL A 1 97 ? 0.458 -0.070 6.409 1.00 96.19 97 VAL A CA 1
ATOM 716 C C . VAL A 1 97 ? 0.955 -1.200 5.525 1.00 96.19 97 VAL A C 1
ATOM 718 O O . VAL A 1 97 ? 0.430 -1.423 4.437 1.00 96.19 97 VAL A O 1
ATOM 721 N N . THR A 1 98 ? 1.966 -1.917 5.980 1.00 94.94 98 THR A N 1
ATOM 722 C CA . THR A 1 98 ? 2.642 -2.976 5.230 1.00 94.94 98 THR A CA 1
ATOM 723 C C . THR A 1 98 ? 2.646 -4.276 6.037 1.00 94.94 98 THR A C 1
ATOM 725 O O . THR A 1 98 ? 2.328 -4.265 7.232 1.00 94.94 98 THR A O 1
ATOM 728 N N . PRO A 1 99 ? 3.041 -5.419 5.448 1.00 93.69 99 PRO A N 1
ATOM 729 C CA . PRO A 1 99 ? 3.157 -6.667 6.196 1.00 93.69 99 PRO A CA 1
ATOM 730 C C . PRO A 1 99 ? 4.064 -6.580 7.435 1.00 93.69 99 PRO A C 1
ATOM 732 O O . PRO A 1 99 ? 3.850 -7.316 8.399 1.00 93.69 99 PRO A O 1
ATOM 735 N N . THR A 1 100 ? 5.041 -5.663 7.466 1.00 95.00 100 THR A N 1
ATOM 736 C CA . THR A 1 100 ? 5.909 -5.478 8.644 1.00 95.00 100 THR A CA 1
ATOM 737 C C . THR A 1 100 ? 5.166 -4.897 9.845 1.00 95.00 100 THR A C 1
ATOM 739 O O . THR A 1 100 ? 5.615 -5.059 10.978 1.00 95.00 100 THR A O 1
ATOM 742 N N . ASP A 1 101 ? 4.015 -4.263 9.617 1.00 96.00 101 ASP A N 1
ATOM 743 C CA . ASP A 1 101 ? 3.191 -3.639 10.651 1.00 96.00 101 ASP A CA 1
ATOM 744 C C . ASP A 1 101 ? 2.188 -4.617 11.282 1.00 96.00 101 ASP A C 1
ATOM 746 O O . ASP A 1 101 ? 1.619 -4.323 12.336 1.00 96.00 101 ASP A O 1
ATOM 750 N N . ILE A 1 102 ? 2.000 -5.811 10.699 1.00 95.12 102 ILE A N 1
ATOM 751 C CA . ILE A 1 102 ? 1.058 -6.836 11.186 1.00 95.12 102 ILE A CA 1
ATOM 752 C C . ILE A 1 102 ? 1.243 -7.147 12.683 1.00 95.12 102 ILE A C 1
ATOM 754 O O . ILE A 1 102 ? 0.241 -7.159 13.402 1.00 95.12 102 ILE A O 1
ATOM 758 N N . PRO A 1 103 ? 2.465 -7.340 13.226 1.00 95.12 103 PRO A N 1
ATOM 759 C CA . PRO A 1 103 ? 2.640 -7.552 14.665 1.00 95.12 103 PRO A CA 1
ATOM 760 C C . PRO A 1 103 ? 2.111 -6.391 15.525 1.00 95.12 103 PRO A C 1
ATOM 762 O O . PRO A 1 103 ? 1.608 -6.613 16.629 1.00 95.12 103 PRO A O 1
ATOM 765 N N . GLY A 1 104 ? 2.214 -5.156 15.025 1.00 95.44 104 GLY A N 1
ATOM 766 C CA . GLY A 1 104 ? 1.665 -3.958 15.659 1.00 95.44 104 GLY A CA 1
ATOM 767 C C . GLY A 1 104 ? 0.140 -3.936 15.606 1.00 95.44 104 GLY A C 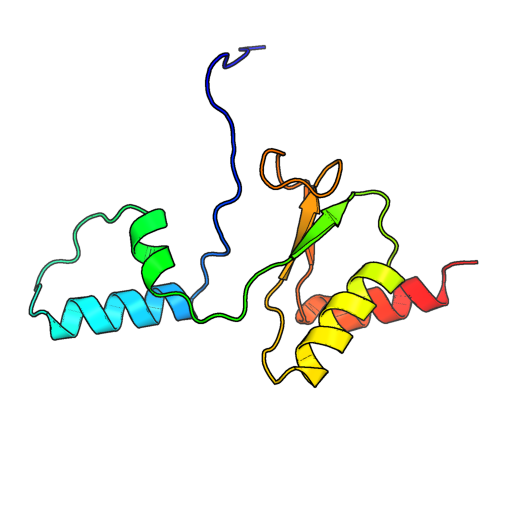1
ATOM 768 O O . GLY A 1 104 ? -0.501 -3.742 16.637 1.00 95.44 104 GLY A O 1
ATOM 769 N N . LEU A 1 105 ? -0.441 -4.237 14.442 1.00 93.62 105 LEU A N 1
ATOM 770 C CA . LEU A 1 105 ? -1.891 -4.352 14.271 1.00 93.62 105 LEU A CA 1
ATOM 771 C C . LEU A 1 105 ? -2.490 -5.410 15.207 1.00 93.62 105 LEU A C 1
ATOM 773 O O . LEU A 1 105 ? -3.442 -5.130 15.926 1.00 93.62 105 LEU A O 1
ATOM 777 N N . VAL A 1 106 ? -1.900 -6.607 15.284 1.00 94.31 106 VAL A N 1
ATOM 778 C CA . VAL A 1 106 ? -2.387 -7.677 16.176 1.00 94.31 106 VAL A CA 1
ATOM 779 C C . VAL A 1 106 ? -2.359 -7.247 17.645 1.00 94.31 106 VAL A C 1
ATOM 781 O O . VAL A 1 106 ? -3.244 -7.619 18.415 1.00 94.31 106 VAL A O 1
ATOM 784 N N . ARG A 1 107 ? -1.361 -6.457 18.057 1.00 94.75 107 ARG A N 1
ATOM 785 C CA . ARG A 1 107 ? -1.302 -5.906 19.417 1.00 94.75 107 ARG A CA 1
ATOM 786 C C . ARG A 1 107 ? -2.431 -4.908 19.660 1.00 94.75 107 ARG A C 1
ATOM 788 O O . ARG A 1 107 ? -3.075 -5.002 20.698 1.00 94.75 107 ARG A O 1
ATOM 795 N N . SER A 1 108 ? -2.676 -4.002 18.719 1.00 91.56 108 SER A N 1
ATOM 796 C CA . SER A 1 108 ? -3.742 -3.001 18.821 1.00 91.56 108 SER A CA 1
ATOM 797 C C . SER A 1 108 ? -5.131 -3.637 18.828 1.00 91.56 108 SER A C 1
ATOM 799 O O . SER A 1 108 ? -5.942 -3.282 19.672 1.00 91.56 108 SER A O 1
ATOM 801 N N . ALA A 1 109 ? -5.374 -4.651 17.994 1.00 88.69 109 ALA A N 1
ATOM 802 C CA . ALA A 1 109 ? -6.647 -5.375 17.940 1.00 88.69 109 ALA A CA 1
ATOM 803 C C . ALA A 1 109 ? -7.020 -6.062 19.268 1.00 88.69 109 ALA A C 1
ATOM 805 O O . ALA A 1 109 ? -8.192 -6.270 19.554 1.00 88.69 109 ALA A O 1
ATOM 806 N N . ARG A 1 110 ? -6.032 -6.417 20.102 1.00 83.12 110 ARG A N 1
ATOM 807 C CA . ARG A 1 110 ? -6.263 -6.982 21.447 1.00 83.12 110 ARG A CA 1
ATOM 808 C C . ARG A 1 110 ? -6.588 -5.928 22.508 1.00 83.12 110 ARG A C 1
ATOM 810 O O . ARG A 1 110 ? -6.940 -6.297 23.624 1.00 83.12 110 ARG A O 1
ATOM 817 N N . LEU A 1 111 ? -6.375 -4.653 22.192 1.00 75.19 111 LEU A N 1
ATOM 818 C CA . LEU A 1 111 ? -6.578 -3.511 23.082 1.00 75.19 111 LEU A CA 1
ATOM 819 C C . LEU A 1 111 ? -7.826 -2.701 22.708 1.00 75.19 111 LEU A C 1
ATOM 821 O O . LEU A 1 111 ? -8.186 -1.792 23.455 1.00 75.19 111 LEU A O 1
ATOM 825 N N . GLU A 1 112 ? -8.466 -3.004 21.574 1.00 65.44 112 GLU A N 1
ATOM 826 C CA . GLU A 1 112 ? -9.771 -2.438 21.237 1.00 65.44 112 GLU A CA 1
ATOM 827 C C . GLU A 1 112 ? -10.836 -3.007 22.205 1.00 65.44 112 GLU A C 1
ATOM 829 O O . GLU A 1 112 ? -10.849 -4.222 22.430 1.00 65.44 112 GLU A O 1
ATOM 834 N N . PRO A 1 113 ? -11.646 -2.144 22.851 1.00 56.75 113 PRO A N 1
ATOM 835 C CA . PRO A 1 113 ? -12.620 -2.533 23.875 1.00 56.75 113 PRO A CA 1
ATOM 836 C C . PRO A 1 113 ? -13.836 -3.294 23.336 1.00 56.75 113 PRO A C 1
ATOM 838 O O . PRO A 1 113 ? -14.209 -3.088 22.159 1.00 56.75 113 PRO A O 1
#

Sequence (113 aa):
MVQFSGFTIILIGLLTGETIAQWLAARLDGGVGILEEEPVDKVLEHQEEAGCVLLAKTATVFDGLKQFDQSLHSGRALQAVIVTASGQPSETPLGIVTPTDIPGLVRSARLEP

Radius of gyration: 17.41 Å; chains: 1; bounding box: 36×47×49 Å

Foldseek 3Di:
DDPPPDDQQFQPFDDDPQLQVQLVVVCVVVVPPDDDDDDVNVSCVSDDPQTEFFDAPPDALVNQLVVQVVCVVVVRGRAWYWYFNHRHRSGDTPDIDGPVCNVVSVVVVVVDD

pLDDT: mean 86.03, std 13.29, range [39.44, 97.88]